Protein AF-A0A3C1PAP5-F1 (afdb_monomer_lite)

Structure (mmCIF, N/CA/C/O backbone):
data_AF-A0A3C1PAP5-F1
#
_entry.id   AF-A0A3C1PAP5-F1
#
loop_
_atom_site.group_PDB
_atom_site.id
_atom_site.type_symbol
_atom_site.label_atom_id
_atom_site.label_alt_id
_atom_site.label_comp_id
_atom_site.label_asym_id
_atom_site.label_entity_id
_atom_site.label_seq_id
_atom_site.pdbx_PDB_ins_code
_atom_site.Cartn_x
_atom_site.Cartn_y
_atom_site.Cartn_z
_atom_site.occupancy
_atom_site.B_iso_or_equiv
_atom_site.auth_seq_id
_atom_site.auth_comp_id
_atom_site.auth_asym_id
_atom_site.auth_atom_id
_atom_site.pdbx_PDB_model_num
ATOM 1 N N . LEU A 1 1 ? -8.293 -1.249 -4.059 1.00 84.81 1 LEU A N 1
ATOM 2 C CA . LEU A 1 1 ? -7.849 -0.166 -4.973 1.00 84.81 1 LEU A CA 1
ATOM 3 C C . LEU A 1 1 ? -6.374 -0.387 -5.275 1.00 84.81 1 LEU A C 1
ATOM 5 O O . LEU A 1 1 ? -5.613 -0.609 -4.341 1.00 84.81 1 LEU A O 1
ATOM 9 N N . TYR A 1 2 ? -5.985 -0.348 -6.546 1.00 86.44 2 TYR A N 1
ATOM 10 C CA . TYR A 1 2 ? -4.601 -0.563 -6.967 1.00 86.44 2 TYR A CA 1
ATOM 11 C C . TYR A 1 2 ? -3.959 0.771 -7.338 1.00 86.44 2 TYR A C 1
ATOM 13 O O . TYR A 1 2 ? -4.515 1.523 -8.136 1.00 86.44 2 TYR A O 1
ATOM 21 N N . LEU A 1 3 ? -2.820 1.069 -6.724 1.00 87.94 3 LEU A N 1
ATOM 22 C CA . LEU A 1 3 ? -2.038 2.274 -6.965 1.00 87.94 3 LEU A CA 1
ATOM 23 C C . LEU A 1 3 ? -0.682 1.865 -7.525 1.00 87.94 3 LEU A C 1
ATOM 25 O O . LEU A 1 3 ? -0.056 0.936 -7.021 1.00 87.94 3 LEU A O 1
ATOM 29 N N . TYR A 1 4 ? -0.226 2.583 -8.540 1.00 88.44 4 TYR A N 1
ATOM 30 C CA . TYR A 1 4 ? 1.090 2.389 -9.129 1.00 88.44 4 TYR A CA 1
ATOM 31 C C . TYR A 1 4 ? 1.877 3.681 -8.977 1.00 88.44 4 TYR A C 1
ATOM 33 O O . TYR A 1 4 ? 1.368 4.759 -9.295 1.00 88.44 4 TYR A O 1
ATOM 41 N N . SER A 1 5 ? 3.104 3.576 -8.481 1.00 86.38 5 SER A N 1
ATOM 42 C CA . SER A 1 5 ? 4.046 4.687 -8.432 1.00 86.38 5 SER A CA 1
ATOM 43 C C . SER A 1 5 ? 5.342 4.308 -9.131 1.00 86.38 5 SER A C 1
ATOM 45 O O . SER A 1 5 ? 5.821 3.185 -9.024 1.00 86.38 5 SER A O 1
ATOM 47 N N . GLU A 1 6 ? 5.957 5.272 -9.812 1.00 86.00 6 GLU A N 1
ATOM 48 C CA . GLU A 1 6 ? 7.257 5.073 -10.472 1.00 86.00 6 GLU A CA 1
ATOM 49 C C . GLU A 1 6 ? 8.397 4.808 -9.473 1.00 86.00 6 GLU A C 1
ATOM 51 O O . GLU A 1 6 ? 9.471 4.345 -9.848 1.00 86.00 6 GLU A O 1
ATOM 56 N N . ARG A 1 7 ? 8.192 5.146 -8.193 1.00 85.12 7 ARG A N 1
ATOM 57 C CA . ARG A 1 7 ? 9.179 5.010 -7.117 1.00 85.12 7 ARG A CA 1
ATOM 58 C C . ARG A 1 7 ? 8.566 4.363 -5.885 1.00 85.12 7 ARG A C 1
ATOM 60 O O . ARG A 1 7 ? 7.393 4.586 -5.583 1.00 85.12 7 ARG A O 1
ATOM 67 N N . ASN A 1 8 ? 9.398 3.630 -5.148 1.00 88.12 8 ASN A N 1
ATOM 68 C CA . ASN A 1 8 ? 9.070 3.110 -3.824 1.00 88.12 8 ASN A CA 1
ATOM 69 C C . ASN A 1 8 ? 8.744 4.263 -2.855 1.00 88.12 8 ASN A C 1
ATOM 71 O O . ASN A 1 8 ? 9.515 5.231 -2.812 1.00 88.12 8 ASN A O 1
ATOM 75 N N . PRO A 1 9 ? 7.658 4.186 -2.063 1.00 89.69 9 PRO A N 1
ATOM 76 C CA . PRO A 1 9 ? 7.421 5.126 -0.974 1.00 89.69 9 PRO A CA 1
ATOM 77 C C . PRO A 1 9 ? 8.619 5.243 -0.039 1.00 89.69 9 PRO A C 1
ATOM 79 O O . PRO A 1 9 ? 9.197 4.244 0.388 1.00 89.69 9 PRO A O 1
ATOM 82 N N . CYS A 1 10 ? 8.961 6.474 0.331 1.00 90.94 10 CYS A N 1
ATOM 83 C CA . CYS A 1 10 ? 9.967 6.707 1.357 1.00 90.94 10 CYS A CA 1
ATOM 84 C C . CYS A 1 10 ? 9.399 6.452 2.764 1.00 90.94 10 CYS A C 1
ATO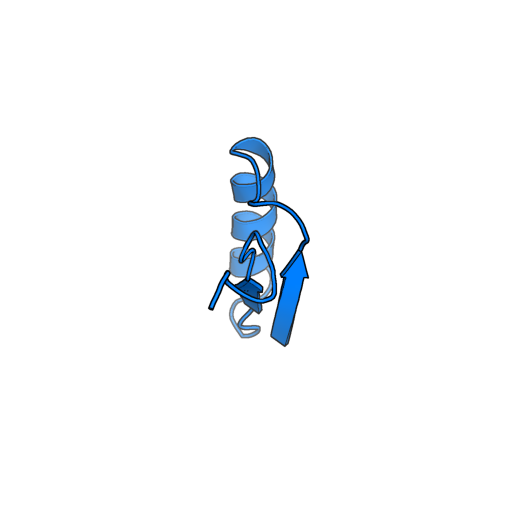M 86 O O . CYS A 1 10 ? 8.189 6.316 2.957 1.00 90.94 10 CYS A O 1
ATOM 88 N N . GLU A 1 11 ? 10.276 6.438 3.766 1.00 93.12 11 GLU A N 1
ATOM 89 C CA . GLU A 1 11 ? 9.909 6.231 5.174 1.00 93.12 11 GLU A CA 1
ATOM 90 C C . GLU A 1 11 ? 8.827 7.219 5.648 1.00 93.12 11 GLU A C 1
ATOM 92 O O . GLU A 1 11 ? 7.832 6.827 6.253 1.00 93.12 11 GLU A O 1
ATOM 97 N N . SER A 1 12 ? 8.933 8.495 5.262 1.00 93.06 12 SER A N 1
ATOM 98 C CA . SER A 1 12 ? 7.925 9.509 5.599 1.00 93.06 12 SER A CA 1
ATOM 99 C C . SER A 1 12 ? 6.535 9.199 5.009 1.00 93.06 12 SER A C 1
ATOM 101 O O . SER A 1 12 ? 5.515 9.482 5.643 1.00 93.06 12 SER A O 1
ATOM 103 N N . CYS A 1 13 ? 6.458 8.547 3.841 1.00 91.81 13 CYS A N 1
ATOM 104 C CA . CYS A 1 13 ? 5.184 8.153 3.231 1.00 91.81 13 CYS A CA 1
ATOM 105 C C . CYS A 1 13 ? 4.455 7.061 4.030 1.00 91.81 13 CYS A C 1
ATOM 107 O O . CYS A 1 13 ? 3.223 7.001 3.995 1.00 91.81 13 CYS A O 1
ATOM 109 N N . GLN A 1 14 ? 5.179 6.212 4.768 1.00 91.25 14 GLN A N 1
ATOM 110 C CA . GLN A 1 14 ? 4.581 5.109 5.531 1.00 91.25 14 GLN A CA 1
ATOM 111 C C . GLN A 1 14 ? 3.615 5.615 6.608 1.00 91.25 14 GLN A C 1
ATOM 113 O O . GLN A 1 14 ? 2.572 4.996 6.839 1.00 91.25 14 GLN A O 1
ATOM 118 N N . GLY A 1 15 ? 3.907 6.773 7.212 1.00 93.75 15 GLY A N 1
ATOM 119 C CA . GLY A 1 15 ? 3.017 7.414 8.181 1.00 93.75 15 GLY A CA 1
ATOM 120 C C . GLY A 1 15 ? 1.660 7.772 7.572 1.00 93.75 15 GLY A C 1
ATOM 121 O O . GLY A 1 15 ? 0.619 7.435 8.135 1.00 93.75 15 GLY A O 1
ATOM 122 N N . VAL A 1 16 ? 1.659 8.377 6.381 1.00 93.31 16 VAL A N 1
ATOM 123 C CA . VAL A 1 16 ? 0.429 8.751 5.661 1.00 93.31 16 VAL A CA 1
ATOM 124 C C . VAL A 1 16 ? -0.357 7.511 5.226 1.00 93.31 16 VAL A C 1
ATOM 126 O O . VAL A 1 16 ? -1.572 7.455 5.416 1.00 93.31 16 VAL A O 1
ATOM 129 N N . ILE A 1 17 ? 0.329 6.485 4.707 1.00 92.31 17 ILE A N 1
ATOM 130 C CA . ILE A 1 17 ? -0.296 5.210 4.310 1.00 92.31 17 ILE A CA 1
ATOM 131 C C . ILE A 1 17 ? -0.969 4.542 5.517 1.00 92.31 17 ILE A C 1
ATOM 133 O O . ILE A 1 17 ? -2.089 4.041 5.414 1.00 92.31 17 ILE A O 1
ATOM 137 N N . THR A 1 18 ? -0.309 4.561 6.675 1.00 93.12 18 THR A N 1
ATOM 138 C CA . THR A 1 18 ? -0.841 3.980 7.914 1.00 93.12 18 THR A CA 1
ATOM 139 C C . THR A 1 18 ? -2.070 4.739 8.403 1.00 93.12 18 THR A C 1
ATOM 141 O O . THR A 1 18 ? -3.097 4.121 8.682 1.00 93.12 18 THR A O 1
ATOM 144 N N . GLN A 1 19 ? -2.004 6.074 8.438 1.00 95.00 19 GLN A N 1
ATOM 145 C CA . GLN A 1 19 ? -3.142 6.919 8.813 1.00 95.00 19 GLN A CA 1
ATOM 146 C C . GLN A 1 19 ? -4.345 6.693 7.891 1.00 95.00 19 GLN A C 1
ATOM 148 O O . GLN A 1 19 ? -5.480 6.620 8.362 1.00 95.00 19 GLN A O 1
ATOM 153 N N . PHE A 1 20 ? -4.111 6.522 6.586 1.00 93.88 20 PHE A N 1
ATOM 154 C CA . PHE A 1 20 ? -5.170 6.189 5.637 1.00 93.88 20 PHE A CA 1
ATOM 155 C C . PHE A 1 20 ? -5.833 4.844 5.972 1.00 93.88 20 PHE A C 1
ATOM 157 O O . PHE A 1 20 ? -7.057 4.788 6.093 1.00 93.88 20 PHE A O 1
ATOM 164 N N . LYS A 1 21 ? -5.039 3.783 6.186 1.00 93.38 21 LYS A N 1
ATOM 165 C CA . LYS A 1 21 ? -5.550 2.443 6.540 1.00 93.38 21 LYS A CA 1
ATOM 166 C C . LYS A 1 21 ? -6.357 2.450 7.841 1.00 93.38 21 LYS A C 1
ATOM 168 O O . LYS A 1 21 ? -7.379 1.780 7.929 1.00 93.38 21 LYS A O 1
ATOM 173 N N . GLN A 1 22 ? -5.927 3.231 8.833 1.00 95.50 22 GLN A N 1
ATOM 174 C CA . GLN A 1 22 ? -6.648 3.385 10.101 1.00 95.50 22 GLN A CA 1
ATOM 175 C C . GLN A 1 22 ? -7.970 4.137 9.932 1.00 95.50 22 GLN A C 1
ATOM 177 O O . GLN A 1 22 ? -8.976 3.766 10.532 1.00 95.50 22 GLN A O 1
ATOM 182 N N . LYS A 1 23 ? -7.975 5.194 9.113 1.00 97.00 23 LYS A N 1
ATOM 183 C CA . LYS A 1 23 ? -9.164 6.021 8.881 1.00 97.00 23 LYS A CA 1
ATOM 184 C C . LYS A 1 23 ? -10.222 5.305 8.041 1.00 97.00 23 LYS A C 1
ATOM 186 O O . LYS A 1 23 ? -11.412 5.538 8.239 1.00 97.00 23 LYS A O 1
ATOM 191 N N . PHE A 1 24 ? -9.798 4.447 7.117 1.00 95.88 24 PHE A N 1
ATOM 192 C CA . PHE A 1 24 ? -10.678 3.741 6.188 1.00 95.88 24 PHE A CA 1
ATOM 193 C C . PHE A 1 24 ? -10.434 2.225 6.235 1.00 95.88 24 PHE A C 1
ATOM 195 O O . PHE A 1 24 ? -9.944 1.653 5.263 1.00 95.88 24 PHE A O 1
ATOM 202 N N . PRO A 1 25 ? -10.802 1.544 7.335 1.00 94.38 25 PRO A N 1
ATOM 203 C CA . PRO A 1 25 ? -10.464 0.133 7.547 1.00 94.38 25 PRO A CA 1
ATOM 204 C C . PRO A 1 25 ? -11.124 -0.822 6.540 1.00 94.38 25 PRO 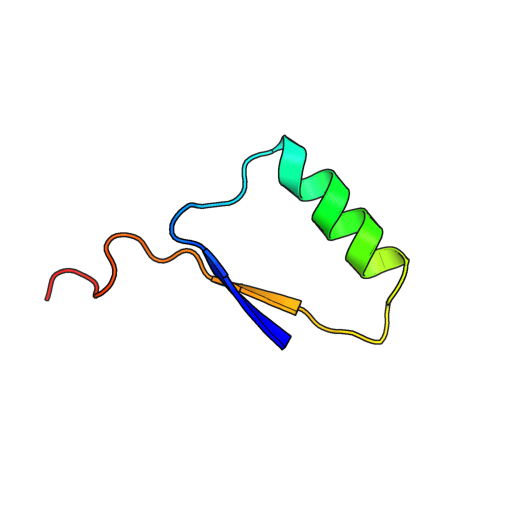A C 1
ATOM 206 O O . PRO A 1 25 ? -10.628 -1.920 6.320 1.00 94.38 25 PRO A O 1
ATOM 209 N N . ASN A 1 26 ? -12.218 -0.398 5.900 1.00 96.19 26 ASN A N 1
ATOM 210 C CA . ASN A 1 26 ? -12.932 -1.187 4.891 1.00 96.19 26 ASN A CA 1
ATOM 211 C C . ASN A 1 26 ? -12.415 -0.948 3.461 1.00 96.19 26 ASN A C 1
ATOM 213 O O . ASN A 1 26 ? -12.970 -1.496 2.510 1.00 96.19 26 ASN A O 1
ATOM 217 N N . LEU A 1 27 ? -11.397 -0.096 3.287 1.00 92.44 27 LEU A N 1
ATOM 218 C CA . LEU A 1 27 ? -10.760 0.156 1.998 1.00 92.44 27 LEU A CA 1
ATOM 219 C C . LEU A 1 27 ? -9.372 -0.473 1.976 1.00 92.44 27 LEU A C 1
ATOM 221 O O . LEU A 1 27 ? -8.443 -0.014 2.637 1.00 92.44 27 LEU A O 1
ATOM 225 N N . GLU A 1 28 ? -9.215 -1.491 1.140 1.00 90.06 28 GLU A N 1
ATOM 226 C CA . GLU A 1 28 ? -7.913 -2.084 0.880 1.00 90.06 28 GLU A CA 1
ATOM 227 C C . GLU A 1 28 ? -7.219 -1.351 -0.274 1.00 90.06 28 GLU A C 1
ATOM 229 O O . GLU A 1 28 ? -7.764 -1.222 -1.379 1.00 90.06 28 GLU A O 1
ATOM 234 N N . ILE A 1 29 ? -6.007 -0.858 -0.013 1.00 89.69 29 ILE A N 1
ATOM 235 C CA . ILE A 1 29 ? -5.120 -0.285 -1.025 1.00 89.69 29 ILE A CA 1
ATOM 236 C C . ILE A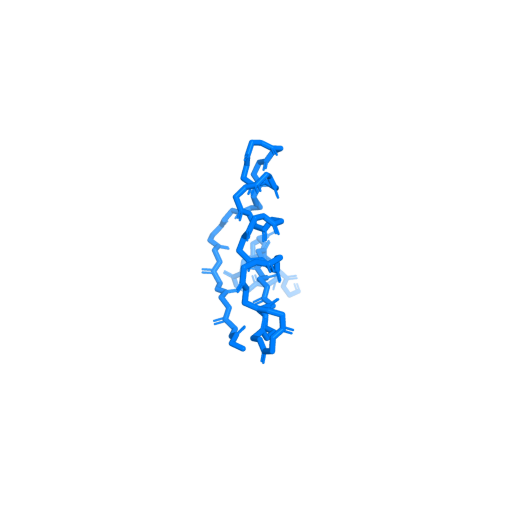 1 29 ? -3.895 -1.180 -1.194 1.00 89.69 29 ILE A C 1
ATOM 238 O O . ILE A 1 29 ? -3.228 -1.531 -0.218 1.00 89.69 29 ILE A O 1
ATOM 242 N N . THR A 1 30 ? -3.576 -1.508 -2.438 1.00 89.50 30 THR A N 1
ATOM 243 C CA . THR A 1 30 ? -2.342 -2.202 -2.807 1.00 89.50 30 THR A CA 1
ATOM 244 C C . THR A 1 30 ? -1.527 -1.242 -3.653 1.00 89.50 30 THR A C 1
ATOM 246 O O . THR A 1 30 ? -2.016 -0.741 -4.666 1.00 89.50 30 THR A O 1
ATOM 249 N N . LEU A 1 31 ? -0.314 -0.943 -3.203 1.00 88.12 31 LEU A N 1
ATOM 250 C CA . LEU A 1 31 ? 0.601 -0.051 -3.895 1.00 88.12 31 LEU A CA 1
ATOM 251 C C . LEU A 1 31 ? 1.717 -0.883 -4.522 1.00 88.12 31 LEU A C 1
ATOM 253 O O . LEU A 1 31 ? 2.324 -1.695 -3.828 1.00 88.12 31 LEU A O 1
ATOM 257 N N . PHE A 1 32 ? 1.980 -0.651 -5.801 1.00 88.75 32 PHE A N 1
ATOM 258 C CA . PHE A 1 32 ? 3.060 -1.281 -6.551 1.00 88.75 32 PHE A CA 1
ATOM 259 C C . PHE A 1 32 ? 4.078 -0.230 -6.985 1.00 88.75 32 PHE A C 1
ATOM 261 O O . PHE A 1 32 ? 3.709 0.894 -7.338 1.00 88.75 32 PHE A O 1
ATOM 268 N N . TRP A 1 33 ? 5.351 -0.610 -6.970 1.00 84.31 33 TRP A N 1
ATOM 269 C CA . TRP A 1 33 ? 6.473 0.243 -7.362 1.00 84.31 33 TRP A CA 1
ATOM 270 C C . TRP A 1 33 ? 7.567 -0.585 -8.045 1.00 84.31 3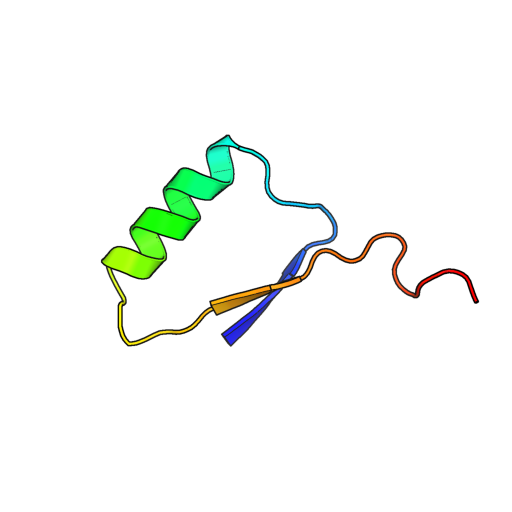3 TRP A C 1
ATOM 272 O O . TRP A 1 33 ? 8.728 -0.588 -7.644 1.00 84.31 33 TRP A O 1
ATOM 282 N N . ASP A 1 34 ? 7.199 -1.335 -9.076 1.00 75.06 34 ASP A N 1
ATOM 283 C CA . ASP A 1 34 ? 8.156 -2.173 -9.794 1.00 75.06 34 ASP A CA 1
ATOM 284 C C . ASP A 1 34 ? 9.019 -1.286 -10.715 1.00 75.06 34 ASP A C 1
ATOM 286 O O . ASP A 1 34 ? 8.514 -0.710 -11.676 1.00 75.06 34 ASP A O 1
ATOM 290 N N . TYR A 1 35 ? 10.318 -1.135 -10.414 1.00 62.69 35 TYR A N 1
ATOM 291 C CA . TYR A 1 35 ? 11.288 -0.446 -11.279 1.00 62.69 35 TYR A CA 1
ATOM 292 C C . TYR A 1 35 ? 12.503 -1.345 -11.589 1.00 62.69 35 TYR A C 1
ATOM 294 O O . TYR A 1 35 ? 13.096 -1.881 -10.649 1.00 62.69 35 TYR A O 1
ATOM 302 N N . PRO A 1 36 ? 12.943 -1.447 -12.863 1.00 61.44 36 PRO A N 1
ATOM 303 C CA . PRO A 1 36 ? 12.313 -0.860 -14.048 1.00 61.44 36 PRO A CA 1
ATOM 304 C C . PRO A 1 36 ? 11.038 -1.621 -14.443 1.00 61.44 36 PRO A C 1
ATOM 306 O O . PRO A 1 36 ? 10.999 -2.847 -14.362 1.00 61.44 36 PRO A O 1
ATOM 309 N N . TYR A 1 37 ? 10.007 -0.888 -14.874 1.00 58.72 37 TYR A N 1
ATOM 310 C CA . TYR A 1 37 ? 8.831 -1.459 -15.527 1.00 58.72 37 TYR A CA 1
ATOM 311 C C . TYR A 1 37 ? 8.858 -1.137 -17.033 1.00 58.72 37 TYR A C 1
ATOM 313 O O . TYR A 1 37 ? 9.000 0.037 -17.388 1.00 58.72 37 TYR A O 1
ATOM 321 N N . PRO A 1 38 ? 8.675 -2.138 -17.913 1.00 64.31 38 PRO A N 1
ATOM 322 C CA . PRO A 1 38 ? 8.586 -3.561 -17.584 1.00 64.31 38 PRO A CA 1
ATOM 323 C C . PRO A 1 38 ? 9.935 -4.114 -17.072 1.00 64.31 38 PRO A C 1
ATOM 325 O O . PRO A 1 38 ? 10.983 -3.560 -17.421 1.00 64.31 38 PRO A O 1
ATOM 328 N N . PRO A 1 39 ? 9.919 -5.177 -16.240 1.00 64.12 39 PRO A N 1
ATOM 329 C CA . PRO A 1 39 ? 11.140 -5.853 -15.811 1.00 64.12 39 PRO A CA 1
ATOM 330 C C . PRO A 1 39 ? 11.970 -6.238 -17.037 1.00 64.12 39 PRO A C 1
ATOM 332 O O . PRO A 1 39 ? 11.417 -6.703 -18.035 1.00 64.12 39 PRO A O 1
ATOM 335 N N . LEU A 1 40 ? 13.284 -5.998 -16.973 1.00 72.25 40 LEU A N 1
ATOM 336 C CA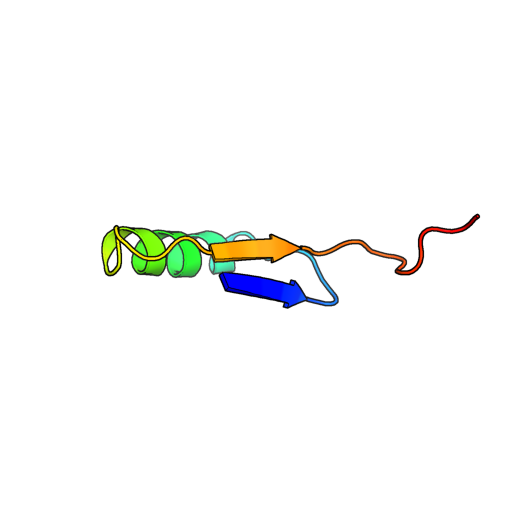 . LEU A 1 40 ? 14.206 -6.370 -18.045 1.00 72.25 40 LEU A CA 1
ATOM 337 C C . LEU A 1 40 ? 14.090 -7.887 -18.270 1.00 72.25 40 LEU A C 1
ATOM 339 O O . LEU A 1 40 ? 14.331 -8.662 -17.345 1.00 72.25 40 LEU A O 1
ATOM 343 N N . SER A 1 41 ? 13.635 -8.252 -19.471 1.00 69.50 41 SER A N 1
ATOM 344 C CA . SER A 1 41 ? 13.397 -9.618 -19.957 1.00 69.50 41 SER A CA 1
ATOM 345 C C . SER A 1 41 ? 1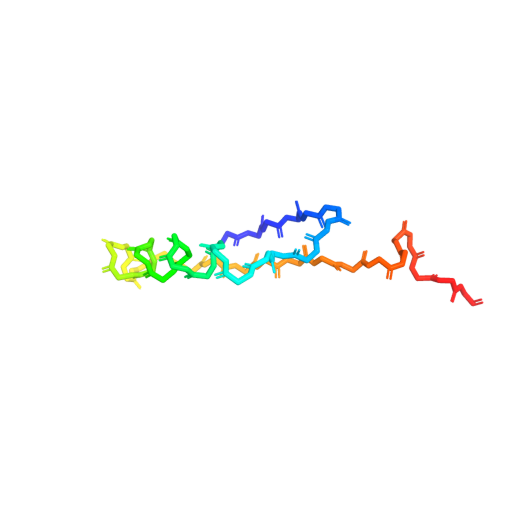4.632 -10.501 -19.901 1.00 69.50 41 SER A C 1
ATOM 347 O O . SER A 1 41 ? 15.699 -9.978 -20.302 1.00 69.50 41 SER A O 1
#

Radius of gyration: 12.32 Å; chains: 1; bounding box: 27×19×30 Å

Sequence (41 aa):
LYLYSERNPCESCQGVITQFKQKFPNLEITLFWDYPYPPLS

Secondary structure (DSSP, 8-state):
-EEE-SSPPPHHHHHHHHHHHHH-TT---EEE--SSSSPP-

pLDDT: mean 86.04, std 10.62, range [58.72, 97.0]

Foldseek 3Di:
DEAEDCADDDPVVVVVVVVVCVVCVVDDYDYDHDPPPPDDD